Protein AF-A0A1L7RIF8-F1 (afdb_monomer_lite)

pLDDT: mean 71.42, std 22.06, range [33.81, 97.06]

Secondary structure (DSSP, 8-state):
--HHHHHHHHHHHHT--HHHHHHHTT--HHHHHHHHTTSSPPPHHHHHHHHHHTTS-HHHHHHHHTS---------------PPPP------------S---GGGGSS-HHHHHHHHHH-TT--SHHHHHHHHTT-S-GGGG--S-----

InterPro domains:
  IPR001387 Cro/C1-type, helix-turn-helix domain [PS50943] (7-61)
  IPR001387 Cro/C1-type, helix-turn-helix domain [SM00530] (6-61)
  IPR001387 Cro/C1-type, helix-turn-helix domain [cd00093] (4-61)
  IPR010982 Lambda repressor-like, DNA-binding domain superfamily [G3DSA:1.10.260.40] (1-68)
  IPR010982 Lambda repressor-like, DNA-binding domain superfamily [SSF47413] (3-64)

Organism: NCBI:txid1522002

Structure (mmCIF, N/CA/C/O backbone):
data_AF-A0A1L7RIF8-F1
#
_entry.id   AF-A0A1L7RIF8-F1
#
loop_
_atom_site.group_PDB
_atom_site.id
_atom_site.type_symbol
_atom_site.label_atom_id
_atom_site.label_alt_id
_atom_site.label_comp_id
_atom_site.label_asym_id
_atom_site.label_entity_id
_atom_site.label_seq_id
_atom_site.pdbx_PDB_ins_code
_atom_site.Cartn_x
_atom_site.Cartn_y
_atom_site.Cartn_z
_atom_site.occupancy
_atom_site.B_iso_or_equiv
_atom_site.auth_seq_id
_atom_site.auth_comp_id
_atom_site.auth_asym_id
_atom_site.auth_atom_id
_atom_site.pdbx_PDB_model_num
ATOM 1 N N . MET A 1 1 ? -3.461 0.617 -16.765 1.00 75.69 1 MET A N 1
ATOM 2 C CA . MET A 1 1 ? -3.296 0.046 -15.415 1.00 75.69 1 MET A CA 1
ATOM 3 C C . MET A 1 1 ? -2.131 0.724 -14.736 1.00 75.69 1 MET A C 1
ATOM 5 O O . MET A 1 1 ? -1.175 1.087 -15.414 1.00 75.69 1 MET A O 1
ATOM 9 N N . SER A 1 2 ? -2.220 0.911 -13.427 1.00 91.44 2 SER A N 1
ATOM 10 C CA . SER A 1 2 ? -1.144 1.463 -12.606 1.00 91.44 2 SER A CA 1
ATOM 11 C C . SER A 1 2 ? -0.353 0.333 -11.937 1.00 91.44 2 SER A C 1
ATOM 13 O O . SER A 1 2 ? -0.812 -0.809 -11.852 1.00 91.44 2 SER A O 1
ATOM 15 N N . VAL A 1 3 ? 0.833 0.644 -11.418 1.00 94.44 3 VAL A N 1
ATOM 16 C CA . VAL A 1 3 ? 1.594 -0.299 -10.580 1.00 94.44 3 VAL A CA 1
ATOM 17 C C . VAL A 1 3 ? 0.826 -0.628 -9.295 1.00 94.44 3 VAL A C 1
ATOM 19 O O . VAL A 1 3 ? 0.805 -1.780 -8.877 1.00 94.44 3 VAL A O 1
ATOM 22 N N . ALA A 1 4 ? 0.133 0.355 -8.715 1.00 94.00 4 ALA A N 1
ATOM 23 C CA . ALA A 1 4 ? -0.713 0.177 -7.539 1.00 94.00 4 ALA A CA 1
ATOM 24 C C . ALA A 1 4 ? -1.831 -0.853 -7.779 1.00 94.00 4 ALA A C 1
ATOM 26 O O . ALA A 1 4 ? -2.036 -1.748 -6.960 1.00 94.00 4 ALA A O 1
ATOM 27 N N . SER A 1 5 ? -2.493 -0.793 -8.938 1.00 92.19 5 SER A N 1
ATOM 28 C CA . SER A 1 5 ? -3.522 -1.764 -9.323 1.00 92.19 5 SER A CA 1
ATOM 29 C C . SER A 1 5 ? -2.968 -3.186 -9.489 1.00 92.19 5 SER A C 1
ATOM 31 O O . SER A 1 5 ? -3.621 -4.143 -9.083 1.00 92.19 5 SER A O 1
ATOM 33 N N . GLU A 1 6 ? -1.741 -3.339 -10.000 1.00 95.19 6 GLU A N 1
ATOM 34 C CA . GLU A 1 6 ? -1.079 -4.648 -10.105 1.00 95.19 6 GLU A CA 1
ATOM 35 C C . GLU A 1 6 ? -0.660 -5.207 -8.746 1.00 95.19 6 GLU A C 1
ATOM 37 O O . GLU A 1 6 ? -0.796 -6.408 -8.513 1.00 95.19 6 GLU A O 1
ATOM 42 N N . ILE A 1 7 ? -0.191 -4.347 -7.837 1.00 95.00 7 ILE A N 1
ATOM 43 C CA . ILE A 1 7 ? 0.113 -4.732 -6.455 1.00 95.00 7 ILE A CA 1
ATOM 44 C C . ILE A 1 7 ? -1.160 -5.232 -5.771 1.00 95.00 7 ILE A C 1
ATOM 46 O O . ILE A 1 7 ? -1.157 -6.334 -5.229 1.00 95.00 7 ILE A O 1
ATOM 50 N N . ARG A 1 8 ? -2.269 -4.485 -5.865 1.00 93.88 8 ARG A N 1
ATOM 51 C CA . ARG A 1 8 ? -3.567 -4.904 -5.309 1.00 93.88 8 ARG A CA 1
ATOM 52 C C . ARG A 1 8 ? -4.047 -6.226 -5.910 1.00 93.88 8 ARG A C 1
ATOM 54 O O . ARG A 1 8 ? -4.494 -7.111 -5.184 1.00 93.88 8 ARG A O 1
ATOM 61 N N . ALA A 1 9 ? -3.900 -6.405 -7.221 1.00 93.06 9 ALA A N 1
ATOM 62 C CA . ALA A 1 9 ? -4.255 -7.658 -7.878 1.00 93.06 9 ALA A CA 1
ATOM 63 C C . ALA A 1 9 ? -3.370 -8.834 -7.419 1.00 93.06 9 ALA A C 1
ATOM 65 O O . ALA A 1 9 ? -3.865 -9.948 -7.259 1.00 93.06 9 ALA A O 1
ATOM 66 N N . GLU A 1 10 ? -2.072 -8.618 -7.192 1.00 95.81 10 GLU A N 1
ATOM 67 C CA . GLU A 1 10 ? -1.165 -9.653 -6.677 1.00 95.81 10 GLU A CA 1
ATOM 68 C C . GLU A 1 10 ? -1.455 -9.995 -5.212 1.00 95.81 10 GLU A C 1
ATOM 70 O O . GLU A 1 10 ? -1.457 -11.172 -4.853 1.00 95.81 10 GLU A O 1
ATOM 75 N N . MET A 1 11 ? -1.785 -8.998 -4.389 1.00 95.50 11 MET A N 1
ATOM 76 C CA . MET A 1 11 ? -2.265 -9.206 -3.021 1.00 95.50 11 MET A CA 1
ATOM 77 C C . MET A 1 11 ? -3.510 -10.096 -3.002 1.00 95.50 11 MET A C 1
ATOM 79 O O . MET A 1 11 ? -3.536 -11.093 -2.282 1.00 95.50 11 MET A O 1
ATOM 83 N N . ALA A 1 12 ? -4.496 -9.805 -3.859 1.00 92.38 12 ALA A N 1
ATOM 84 C CA . ALA A 1 12 ? -5.709 -10.609 -3.990 1.00 92.38 12 ALA A CA 1
ATOM 85 C C . ALA A 1 12 ? -5.410 -12.050 -4.440 1.00 92.38 12 ALA A C 1
ATOM 87 O O . ALA A 1 12 ? -5.949 -12.998 -3.872 1.00 92.38 12 ALA A O 1
ATOM 88 N N . ARG A 1 13 ? -4.496 -12.240 -5.407 1.00 91.69 13 ARG A N 1
ATOM 89 C CA . ARG A 1 13 ? -4.056 -13.577 -5.857 1.00 91.69 13 ARG A CA 1
ATOM 90 C C . ARG A 1 13 ? -3.426 -14.404 -4.735 1.00 91.69 13 ARG A C 1
ATOM 92 O O . ARG A 1 13 ? -3.544 -15.627 -4.750 1.00 91.69 13 ARG A O 1
ATOM 99 N N . ARG A 1 14 ? -2.751 -13.752 -3.786 1.00 93.00 14 ARG A N 1
ATOM 100 C CA . ARG A 1 14 ? -2.027 -14.403 -2.683 1.00 93.00 14 ARG A CA 1
ATOM 101 C C . ARG A 1 14 ? -2.798 -14.439 -1.366 1.00 93.00 14 ARG A C 1
ATOM 103 O O . ARG A 1 14 ? -2.330 -15.071 -0.427 1.00 93.00 14 ARG A O 1
ATOM 110 N N . GLY A 1 15 ? -3.957 -13.785 -1.292 1.00 89.06 15 GLY A N 1
ATOM 111 C CA . GLY A 1 15 ? -4.716 -13.639 -0.049 1.00 89.06 15 GLY A CA 1
ATOM 112 C C . GLY A 1 15 ? -3.983 -12.813 1.014 1.00 89.06 15 GLY A C 1
ATOM 113 O O . GLY A 1 15 ? -4.195 -13.030 2.202 1.00 89.06 15 GLY A O 1
ATOM 114 N N . VAL A 1 16 ? -3.098 -11.901 0.599 1.00 90.19 16 VAL A N 1
ATOM 115 C CA . VAL A 1 16 ? -2.350 -11.019 1.507 1.00 90.19 16 VAL A CA 1
ATOM 116 C C . VAL A 1 16 ? -3.170 -9.757 1.755 1.00 90.19 16 VAL A C 1
ATOM 118 O O . VAL A 1 16 ? -3.560 -9.074 0.808 1.00 90.19 16 VAL A O 1
ATOM 121 N N . THR A 1 17 ? -3.423 -9.430 3.021 1.00 90.44 17 THR A N 1
ATOM 122 C CA . THR A 1 17 ? -4.132 -8.199 3.396 1.00 90.44 17 THR A CA 1
ATOM 123 C C . THR A 1 17 ? -3.199 -6.988 3.351 1.00 90.44 17 THR A C 1
ATOM 125 O O . THR A 1 17 ? -1.978 -7.110 3.469 1.00 90.44 17 THR A O 1
ATOM 128 N N . GLY A 1 18 ? -3.767 -5.788 3.210 1.00 87.25 18 GLY A N 1
ATOM 129 C CA . GLY A 1 18 ? -3.000 -4.538 3.262 1.00 87.25 18 GLY A CA 1
ATOM 130 C C . GLY A 1 18 ? -2.267 -4.328 4.580 1.00 87.25 18 GLY A C 1
ATOM 131 O O . GLY A 1 18 ? -1.137 -3.846 4.595 1.00 87.25 18 GLY A O 1
ATOM 132 N N . THR A 1 19 ? -2.893 -4.755 5.674 1.00 87.00 19 THR A N 1
ATOM 133 C CA . THR A 1 19 ? -2.325 -4.739 7.021 1.00 87.00 19 THR A CA 1
ATOM 134 C C . THR A 1 19 ? -1.114 -5.658 7.131 1.00 87.00 19 THR A C 1
ATOM 136 O O . THR A 1 19 ? -0.048 -5.193 7.523 1.00 87.00 19 THR A O 1
ATOM 139 N N . ALA A 1 20 ? -1.239 -6.912 6.688 1.00 89.81 20 ALA A N 1
ATOM 140 C CA . ALA A 1 20 ? -0.140 -7.872 6.690 1.00 89.81 20 ALA A CA 1
ATOM 141 C C . ALA A 1 20 ? 1.016 -7.416 5.792 1.00 89.81 20 ALA A C 1
ATOM 143 O O . ALA A 1 20 ? 2.174 -7.507 6.190 1.00 89.81 20 ALA A O 1
ATOM 144 N N . LEU A 1 21 ? 0.713 -6.870 4.608 1.00 94.12 21 LEU A N 1
ATOM 145 C CA . LEU A 1 21 ? 1.739 -6.338 3.715 1.00 94.12 21 LEU A CA 1
ATOM 146 C C . LEU A 1 21 ? 2.479 -5.161 4.357 1.00 94.12 21 LEU A C 1
ATOM 148 O O . LEU A 1 21 ? 3.702 -5.133 4.303 1.00 94.12 21 LEU A O 1
ATOM 152 N N . ALA A 1 22 ? 1.756 -4.208 4.952 1.00 93.88 22 ALA A N 1
ATOM 153 C CA . ALA A 1 22 ? 2.338 -3.045 5.620 1.00 93.88 22 ALA A CA 1
ATOM 154 C C . ALA A 1 22 ? 3.272 -3.446 6.770 1.00 93.88 22 ALA A C 1
ATOM 156 O O . ALA A 1 22 ? 4.374 -2.903 6.875 1.00 93.88 22 ALA A O 1
ATOM 157 N N . ASP A 1 23 ? 2.842 -4.414 7.582 1.00 92.88 23 ASP A N 1
ATOM 158 C CA . ASP A 1 23 ? 3.612 -4.930 8.711 1.00 92.88 23 ASP A CA 1
ATOM 159 C C . ASP A 1 23 ? 4.890 -5.646 8.215 1.00 92.88 23 ASP A C 1
ATOM 161 O O . ASP A 1 23 ? 5.978 -5.370 8.722 1.00 92.88 23 ASP A O 1
ATOM 165 N N . GLU A 1 24 ? 4.796 -6.457 7.153 1.00 95.50 24 GLU A N 1
ATOM 166 C CA . GLU A 1 24 ? 5.935 -7.163 6.535 1.00 95.50 24 GLU A CA 1
ATOM 167 C C . GLU A 1 24 ? 6.994 -6.198 5.976 1.00 95.50 24 GLU A C 1
ATOM 169 O O . GLU A 1 24 ? 8.190 -6.351 6.221 1.00 95.50 24 GLU A O 1
ATOM 174 N N . VAL A 1 25 ? 6.573 -5.152 5.255 1.00 95.94 25 VAL A N 1
ATOM 175 C CA . VAL A 1 25 ? 7.503 -4.174 4.658 1.00 95.94 25 VAL A CA 1
ATOM 176 C C . VAL A 1 25 ? 7.870 -3.028 5.608 1.00 95.94 25 VAL A C 1
ATOM 178 O O . VAL A 1 25 ? 8.532 -2.075 5.193 1.00 95.94 25 VAL A O 1
ATOM 181 N N . SER A 1 26 ? 7.448 -3.095 6.878 1.00 94.38 26 SER A N 1
ATOM 182 C CA . SER A 1 26 ? 7.680 -2.060 7.897 1.00 94.38 26 SER A CA 1
ATOM 183 C C . SER A 1 26 ? 7.228 -0.653 7.464 1.00 94.38 26 SER A C 1
ATOM 185 O O . SER A 1 26 ? 7.860 0.356 7.794 1.00 94.38 26 SER A O 1
ATOM 187 N N . LEU A 1 27 ? 6.125 -0.563 6.714 1.00 92.12 27 LEU A N 1
ATOM 188 C CA . LEU A 1 27 ? 5.504 0.701 6.312 1.00 92.12 27 LEU A CA 1
ATOM 189 C C . LEU A 1 27 ? 4.250 0.965 7.143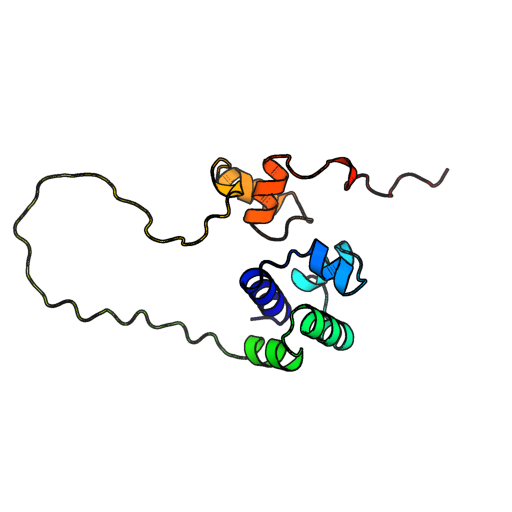 1.00 92.12 27 LEU A C 1
ATOM 191 O O . LEU A 1 27 ? 3.494 0.065 7.489 1.00 92.12 27 LEU A O 1
ATOM 195 N N . LYS A 1 28 ? 3.973 2.240 7.427 1.00 92.62 28 LYS A N 1
ATOM 196 C CA . LYS A 1 28 ? 2.719 2.617 8.092 1.00 92.62 28 LYS A CA 1
ATOM 197 C C . LYS A 1 28 ? 1.532 2.272 7.187 1.00 92.62 28 LYS A C 1
ATOM 199 O O . LYS A 1 28 ? 1.529 2.638 6.013 1.00 92.62 28 LYS A O 1
ATOM 204 N N . ARG A 1 29 ? 0.477 1.675 7.742 1.00 90.56 29 ARG A N 1
ATOM 205 C CA . ARG A 1 29 ? -0.747 1.335 6.989 1.00 90.56 29 ARG A CA 1
ATOM 206 C C . ARG A 1 29 ? -1.357 2.533 6.234 1.00 90.56 29 ARG A C 1
ATOM 208 O O . ARG A 1 29 ? -1.567 2.393 5.031 1.00 90.56 29 ARG A O 1
ATOM 215 N N . PRO A 1 30 ? -1.531 3.735 6.835 1.00 90.19 30 PRO A N 1
ATOM 216 C CA . PRO A 1 30 ? -2.034 4.904 6.098 1.00 90.19 30 PRO A CA 1
ATOM 217 C C . PRO A 1 30 ? -1.096 5.347 4.971 1.00 90.19 30 PRO A C 1
ATOM 219 O O . PRO A 1 30 ? -1.537 5.806 3.921 1.00 90.19 30 PRO A O 1
ATOM 222 N N . TYR A 1 31 ? 0.216 5.180 5.175 1.00 91.06 31 TYR A N 1
ATOM 223 C CA . TYR A 1 31 ? 1.207 5.485 4.153 1.00 91.06 31 TYR A CA 1
ATOM 224 C C . TYR A 1 31 ? 1.009 4.573 2.947 1.00 91.06 31 TYR A C 1
ATOM 226 O O . TYR A 1 31 ? 0.892 5.078 1.835 1.00 91.06 31 TYR A O 1
ATOM 234 N N . LEU A 1 32 ? 0.930 3.259 3.164 1.00 92.88 32 LEU A N 1
ATOM 235 C CA . LEU A 1 32 ? 0.749 2.281 2.097 1.00 92.88 32 LEU A CA 1
ATOM 236 C C . LEU A 1 32 ? -0.618 2.438 1.402 1.00 92.88 32 LEU A C 1
ATOM 238 O O . LEU A 1 32 ? -0.654 2.433 0.173 1.00 92.88 32 LEU A O 1
ATOM 242 N N . SER A 1 33 ? -1.693 2.696 2.161 1.00 88.44 33 SER A N 1
ATOM 243 C CA . SER A 1 33 ? -3.043 2.967 1.629 1.00 88.44 33 SER A CA 1
ATOM 244 C C . SER A 1 33 ? -3.019 4.070 0.574 1.00 88.44 33 SER A C 1
ATOM 246 O O . SER A 1 33 ? -3.428 3.864 -0.567 1.00 88.44 33 SER A O 1
ATOM 248 N N . LEU A 1 34 ? -2.435 5.224 0.920 1.00 92.94 34 LEU A N 1
ATOM 249 C CA . LEU A 1 34 ? -2.394 6.394 0.043 1.00 92.94 34 LEU A CA 1
ATOM 250 C C . LEU A 1 34 ? -1.753 6.081 -1.323 1.00 92.94 34 LEU A C 1
ATOM 252 O O . LEU A 1 34 ? -2.189 6.610 -2.340 1.00 92.94 34 LEU A O 1
ATOM 256 N N . ARG A 1 35 ? -0.735 5.207 -1.367 1.00 94.19 35 ARG A N 1
ATOM 257 C CA . ARG A 1 35 ? -0.059 4.834 -2.624 1.00 94.19 35 ARG A CA 1
ATOM 258 C C . ARG A 1 35 ? -0.835 3.779 -3.399 1.00 94.19 35 ARG A C 1
ATOM 260 O O . ARG A 1 35 ? -0.901 3.847 -4.623 1.00 94.19 35 ARG A O 1
ATOM 267 N N . LEU A 1 36 ? -1.417 2.800 -2.709 1.00 93.50 36 LEU A N 1
ATOM 268 C CA . LEU A 1 36 ? -2.180 1.732 -3.362 1.00 93.50 36 LEU A CA 1
ATOM 269 C C . LEU A 1 36 ? -3.525 2.214 -3.920 1.00 93.50 36 LEU A C 1
ATOM 271 O O . LEU A 1 36 ? -4.014 1.640 -4.898 1.00 93.50 36 LEU A O 1
ATOM 275 N N . ASN A 1 37 ? -4.054 3.297 -3.351 1.00 91.12 37 ASN A N 1
ATOM 276 C CA . ASN A 1 37 ? -5.214 4.041 -3.839 1.00 91.12 37 ASN A CA 1
ATOM 277 C C . ASN A 1 37 ? -4.844 5.171 -4.815 1.00 91.12 37 ASN A C 1
ATOM 279 O O . ASN A 1 37 ? -5.698 5.963 -5.189 1.00 91.12 37 ASN A O 1
ATOM 283 N N . GLU A 1 38 ? -3.582 5.246 -5.253 1.00 90.00 38 GLU A N 1
ATOM 284 C CA . GLU A 1 38 ? -3.116 6.195 -6.278 1.00 90.00 38 GLU A CA 1
ATOM 285 C C . GLU A 1 38 ? -3.265 7.680 -5.896 1.00 90.00 38 GLU A C 1
ATOM 287 O O . GLU A 1 38 ? -3.156 8.566 -6.741 1.00 90.00 38 GLU A O 1
ATOM 292 N N . HIS A 1 39 ? -3.428 7.975 -4.605 1.00 90.69 39 HIS A N 1
ATOM 293 C CA . HIS A 1 39 ? -3.385 9.337 -4.070 1.00 90.69 39 HIS A CA 1
ATOM 294 C C . HIS A 1 39 ? -1.949 9.855 -3.879 1.00 90.69 39 HIS A C 1
ATOM 296 O O . HIS A 1 39 ? -1.745 11.044 -3.635 1.00 90.69 39 HIS A O 1
ATOM 302 N N . ALA A 1 40 ? -0.945 8.977 -3.973 1.00 91.38 40 ALA A N 1
ATOM 303 C CA . ALA A 1 40 ? 0.471 9.325 -3.964 1.00 91.38 40 ALA A CA 1
ATOM 304 C C . ALA A 1 40 ? 1.308 8.341 -4.792 1.00 91.38 40 ALA A C 1
ATOM 306 O O . ALA A 1 40 ? 0.965 7.166 -4.922 1.00 91.38 40 ALA A O 1
ATOM 307 N N . ASP A 1 41 ? 2.454 8.810 -5.288 1.00 92.06 41 ASP A N 1
ATOM 308 C CA . ASP A 1 41 ? 3.390 7.974 -6.037 1.00 92.06 41 ASP A CA 1
ATOM 309 C C . ASP A 1 41 ? 4.114 6.957 -5.145 1.00 92.06 41 ASP A C 1
ATOM 311 O O . ASP A 1 41 ? 4.524 7.248 -4.014 1.00 92.06 41 ASP A O 1
ATOM 315 N N . LEU A 1 42 ? 4.326 5.764 -5.705 1.00 92.94 42 LEU A N 1
ATOM 316 C CA . LEU A 1 42 ? 5.125 4.701 -5.105 1.00 92.94 42 LEU A CA 1
ATOM 317 C C . LEU A 1 42 ? 6.605 4.884 -5.464 1.00 92.94 42 LEU A C 1
ATOM 319 O O . LEU A 1 42 ? 6.967 5.002 -6.639 1.00 92.94 42 LEU A O 1
ATOM 323 N N . LYS A 1 43 ? 7.489 4.856 -4.467 1.00 94.94 43 LYS A N 1
ATOM 324 C CA . LYS A 1 43 ? 8.936 4.924 -4.701 1.00 94.94 43 LYS A CA 1
ATOM 325 C C . LYS A 1 43 ? 9.472 3.587 -5.203 1.00 94.94 43 LYS A C 1
ATOM 327 O O . LYS A 1 43 ? 8.972 2.520 -4.865 1.00 94.94 43 LYS A O 1
ATOM 332 N N . VAL A 1 44 ? 10.585 3.635 -5.934 1.00 95.12 44 VAL A N 1
ATOM 333 C CA . VAL A 1 44 ? 11.253 2.426 -6.451 1.00 95.12 44 VAL A CA 1
ATOM 334 C C . VAL A 1 44 ? 11.665 1.473 -5.323 1.00 95.12 44 VAL A C 1
ATOM 336 O O . VAL A 1 44 ? 11.472 0.271 -5.451 1.00 95.12 44 VAL A O 1
ATOM 339 N N . GLY A 1 45 ? 12.184 1.994 -4.205 1.00 95.69 45 GLY A N 1
ATOM 340 C CA . GLY A 1 45 ? 12.544 1.161 -3.050 1.00 95.69 45 GLY A CA 1
ATOM 341 C C . GLY A 1 45 ? 11.339 0.461 -2.412 1.00 95.69 45 GLY A C 1
ATOM 342 O O . GLY A 1 45 ? 11.438 -0.697 -2.025 1.00 95.69 45 GLY A O 1
ATOM 343 N N . GLU A 1 46 ? 10.185 1.132 -2.379 1.00 95.81 46 GLU A N 1
ATOM 344 C CA . GLU A 1 46 ? 8.929 0.562 -1.874 1.00 95.81 46 GLU A CA 1
ATOM 345 C C . GLU A 1 46 ? 8.416 -0.531 -2.812 1.00 95.81 46 GLU A C 1
ATOM 347 O O . GLU A 1 46 ? 8.008 -1.590 -2.353 1.00 95.81 46 GLU A O 1
ATOM 352 N N . LEU A 1 47 ? 8.505 -0.317 -4.128 1.00 96.62 47 LEU A N 1
ATOM 353 C CA . LEU A 1 47 ? 8.147 -1.322 -5.128 1.00 96.62 47 LEU A CA 1
ATOM 354 C C . LEU A 1 47 ? 8.991 -2.597 -5.005 1.00 96.62 47 LEU A C 1
ATOM 356 O O . LEU A 1 47 ? 8.468 -3.693 -5.191 1.00 96.62 47 LEU A O 1
ATOM 360 N N . VAL A 1 48 ? 10.288 -2.461 -4.718 1.00 96.69 48 VAL A N 1
ATOM 361 C CA . VAL A 1 48 ? 11.171 -3.614 -4.495 1.00 96.69 48 VAL A CA 1
ATOM 362 C C . VAL A 1 48 ? 10.754 -4.360 -3.229 1.00 96.69 48 VAL A C 1
ATOM 364 O O . VAL A 1 48 ? 10.477 -5.550 -3.318 1.00 96.69 48 VAL A O 1
ATOM 367 N N . ALA A 1 49 ? 10.605 -3.663 -2.098 1.00 96.81 49 ALA A N 1
ATOM 368 C CA . ALA A 1 49 ? 10.217 -4.283 -0.829 1.00 96.81 49 ALA A CA 1
ATOM 369 C C . ALA A 1 49 ? 8.845 -4.979 -0.901 1.00 96.81 49 ALA A C 1
ATOM 371 O O . ALA A 1 49 ? 8.693 -6.112 -0.453 1.00 96.81 49 ALA A O 1
ATOM 372 N N . ILE A 1 50 ? 7.857 -4.326 -1.520 1.00 96.94 50 ILE A N 1
ATOM 373 C CA . ILE A 1 50 ? 6.529 -4.905 -1.756 1.00 96.94 50 ILE A CA 1
ATOM 374 C C . ILE A 1 50 ? 6.628 -6.116 -2.681 1.00 96.94 50 ILE A C 1
ATOM 376 O O . ILE A 1 50 ? 5.973 -7.124 -2.438 1.00 96.94 50 ILE A O 1
ATOM 380 N N . GLY A 1 51 ? 7.439 -6.034 -3.736 1.00 96.69 51 GLY A N 1
ATOM 381 C CA . GLY A 1 51 ? 7.664 -7.157 -4.635 1.00 96.69 51 GLY A CA 1
ATOM 382 C C . GLY A 1 51 ? 8.257 -8.371 -3.920 1.00 96.69 51 GLY A C 1
ATOM 383 O O . GLY A 1 51 ? 7.772 -9.486 -4.101 1.00 96.69 51 GLY A O 1
ATOM 384 N N . ASP A 1 52 ? 9.250 -8.157 -3.061 1.00 96.88 52 ASP A N 1
ATOM 385 C CA . ASP A 1 52 ? 9.881 -9.222 -2.280 1.00 96.88 52 ASP A CA 1
ATOM 386 C C . ASP A 1 52 ? 8.893 -9.852 -1.285 1.00 96.88 52 ASP A C 1
ATOM 388 O O . ASP A 1 52 ? 8.754 -11.077 -1.260 1.00 96.88 52 ASP A O 1
ATOM 392 N N . ALA A 1 53 ? 8.124 -9.035 -0.556 1.00 97.06 53 ALA A N 1
ATOM 393 C CA . ALA A 1 53 ? 7.070 -9.499 0.354 1.00 97.06 53 ALA A CA 1
ATOM 394 C C . ALA A 1 53 ? 5.968 -10.283 -0.379 1.00 97.06 53 ALA A C 1
ATOM 396 O O . ALA A 1 53 ? 5.475 -11.308 0.091 1.00 97.06 53 ALA A O 1
ATOM 397 N N . LEU A 1 54 ? 5.607 -9.833 -1.581 1.00 95.94 54 LEU A N 1
ATOM 398 C CA . LEU A 1 54 ? 4.667 -10.521 -2.454 1.00 95.94 54 LEU A CA 1
ATOM 399 C C . LEU A 1 54 ? 5.334 -11.608 -3.293 1.00 95.94 54 LEU A C 1
ATOM 401 O O . LEU A 1 54 ? 4.674 -12.118 -4.179 1.00 95.94 54 LEU A O 1
ATOM 405 N N . GLY A 1 55 ? 6.606 -11.967 -3.101 1.00 95.69 55 GLY A N 1
ATOM 406 C CA . GLY A 1 55 ? 7.301 -12.989 -3.893 1.00 95.69 55 GLY A CA 1
ATOM 407 C C . GLY A 1 55 ? 7.196 -12.810 -5.418 1.00 95.69 55 GLY A C 1
ATOM 408 O O . GLY A 1 55 ? 7.137 -13.806 -6.146 1.00 95.69 55 GLY A O 1
ATOM 409 N N . VAL A 1 56 ? 7.102 -11.569 -5.902 1.00 96.31 56 VAL A N 1
ATOM 410 C CA . VAL A 1 56 ? 7.131 -11.177 -7.318 1.00 96.31 56 VAL A CA 1
ATOM 411 C C . VAL A 1 56 ? 8.072 -9.984 -7.461 1.00 96.31 56 VAL A C 1
ATOM 413 O O . VAL A 1 56 ? 7.775 -8.924 -6.922 1.00 96.31 56 VAL A O 1
ATOM 416 N N . PRO A 1 57 ? 9.160 -10.082 -8.241 1.00 96.00 57 PRO A N 1
ATOM 417 C CA . PRO A 1 57 ? 10.096 -8.973 -8.385 1.00 96.00 57 PRO A CA 1
ATOM 418 C C . PRO A 1 57 ? 9.403 -7.672 -8.817 1.00 96.00 57 PRO A C 1
ATOM 420 O O . PRO A 1 57 ? 8.570 -7.683 -9.725 1.00 96.00 57 PRO A O 1
ATOM 423 N N . GLY A 1 58 ? 9.796 -6.528 -8.251 1.00 95.50 58 GLY A N 1
ATOM 424 C CA . GLY A 1 58 ? 9.163 -5.235 -8.555 1.00 95.50 58 GLY A CA 1
ATOM 425 C C . GLY A 1 58 ? 9.138 -4.866 -10.050 1.00 95.50 58 GLY A C 1
ATOM 426 O O . GLY A 1 58 ? 8.178 -4.270 -10.541 1.00 95.50 58 GLY A O 1
ATOM 427 N N . TRP A 1 59 ? 10.150 -5.285 -10.819 1.00 95.88 59 TRP A N 1
ATOM 428 C CA . TRP A 1 59 ? 10.180 -5.087 -12.275 1.00 95.88 59 TRP A CA 1
ATOM 429 C C . TRP A 1 59 ? 9.082 -5.868 -13.011 1.00 95.88 59 TRP A C 1
ATOM 431 O O . TRP A 1 59 ? 8.607 -5.418 -14.053 1.00 95.88 59 TRP A O 1
ATOM 441 N N . GLU A 1 60 ? 8.663 -7.019 -12.482 1.00 96.31 60 GLU A N 1
ATOM 442 C CA . GLU A 1 60 ? 7.606 -7.843 -13.065 1.00 96.31 60 GLU A CA 1
ATOM 443 C C . GLU A 1 60 ? 6.239 -7.187 -12.856 1.00 96.31 60 GLU A C 1
ATOM 445 O O . GLU A 1 60 ? 5.446 -7.121 -13.796 1.00 96.31 60 GLU A O 1
ATOM 450 N N . LEU A 1 61 ? 6.000 -6.616 -11.671 1.00 95.06 61 LEU A N 1
ATOM 451 C CA . LEU A 1 61 ? 4.807 -5.809 -11.386 1.00 95.06 61 LEU A CA 1
ATOM 452 C C . LEU A 1 61 ? 4.718 -4.605 -12.340 1.00 95.06 61 LEU A C 1
ATOM 454 O O . LEU A 1 61 ? 3.684 -4.376 -12.969 1.00 95.06 61 LEU A O 1
ATOM 458 N N . LEU A 1 62 ? 5.833 -3.894 -12.543 1.00 94.69 62 LEU A N 1
ATOM 459 C CA . LEU A 1 62 ? 5.916 -2.773 -13.486 1.00 94.69 62 LEU A CA 1
ATOM 460 C C . LEU A 1 62 ? 5.733 -3.208 -14.949 1.00 94.69 62 LEU A C 1
ATOM 462 O O . LEU A 1 62 ? 5.159 -2.482 -15.762 1.00 94.69 62 LEU A O 1
ATOM 466 N N . ARG A 1 63 ? 6.236 -4.388 -15.321 1.00 95.06 63 ARG A N 1
ATOM 467 C CA . ARG A 1 63 ? 6.058 -4.938 -16.669 1.00 95.06 63 ARG A CA 1
ATOM 468 C C . ARG A 1 63 ? 4.590 -5.253 -16.944 1.00 95.06 63 ARG A C 1
ATOM 470 O O . ARG A 1 63 ? 4.116 -4.962 -18.041 1.00 95.06 63 ARG A O 1
ATOM 477 N N . ARG A 1 64 ? 3.881 -5.838 -15.974 1.00 93.94 64 ARG A N 1
ATOM 478 C CA . ARG A 1 64 ? 2.454 -6.178 -16.089 1.00 93.94 64 ARG A CA 1
ATOM 479 C C . ARG A 1 64 ? 1.581 -4.935 -16.175 1.00 93.94 64 ARG A C 1
ATOM 481 O O . ARG A 1 64 ? 0.756 -4.862 -17.078 1.00 93.94 64 ARG A O 1
ATOM 488 N N . SER A 1 65 ? 1.865 -3.910 -15.371 1.00 93.62 65 SER A N 1
ATOM 489 C CA . SER A 1 65 ? 1.078 -2.669 -15.381 1.00 93.62 65 SER A CA 1
ATOM 490 C C . SER A 1 65 ? 1.120 -1.940 -16.730 1.00 93.62 65 SER A C 1
ATOM 492 O O . SER A 1 65 ? 0.192 -1.216 -17.087 1.00 93.62 65 SER A O 1
ATOM 494 N N . ARG A 1 66 ? 2.205 -2.131 -17.492 1.00 90.50 66 ARG A N 1
ATOM 495 C CA . ARG A 1 66 ? 2.410 -1.557 -18.829 1.00 90.50 66 ARG A CA 1
ATOM 496 C C . ARG A 1 66 ? 1.781 -2.376 -19.949 1.00 90.50 66 ARG A C 1
ATOM 498 O O . ARG A 1 66 ? 1.715 -1.882 -21.074 1.00 90.50 66 ARG A O 1
ATOM 505 N N . ARG A 1 67 ? 1.353 -3.615 -19.689 1.00 84.31 67 ARG A N 1
ATOM 506 C CA . ARG A 1 67 ? 0.643 -4.388 -20.706 1.00 84.31 67 ARG A CA 1
ATOM 507 C C . ARG A 1 67 ? -0.749 -3.784 -20.870 1.00 84.31 67 ARG A C 1
ATOM 509 O O . ARG A 1 67 ? -1.469 -3.660 -19.879 1.00 84.31 67 ARG A O 1
ATOM 516 N N . PRO A 1 68 ? -1.160 -3.421 -22.095 1.00 64.38 68 PRO A N 1
ATOM 517 C CA . PRO A 1 68 ? -2.580 -3.280 -22.346 1.00 64.38 68 PRO A CA 1
ATOM 518 C C . PRO A 1 68 ? -3.199 -4.633 -22.001 1.00 64.38 68 PRO A C 1
ATOM 520 O O . PRO A 1 68 ? -2.728 -5.664 -22.486 1.00 64.38 68 PRO A O 1
ATOM 523 N N . GLN A 1 69 ? -4.196 -4.635 -21.113 1.00 55.50 69 GLN A N 1
ATOM 524 C CA . GLN A 1 69 ? -5.072 -5.790 -20.961 1.00 55.50 69 GLN A CA 1
ATOM 525 C C . GLN A 1 69 ? -5.508 -6.132 -22.386 1.00 55.50 69 GLN A C 1
ATOM 527 O O . GLN A 1 69 ? -6.155 -5.305 -23.036 1.00 55.50 69 GLN A O 1
ATOM 532 N N . SER A 1 70 ? -5.103 -7.286 -22.920 1.00 46.66 70 SER A N 1
ATOM 533 C CA . SER A 1 70 ? -5.836 -7.834 -24.047 1.00 46.66 70 SER A CA 1
ATOM 534 C C . SER A 1 70 ? -7.226 -8.029 -23.482 1.00 46.66 70 SER A C 1
ATOM 536 O O . SER A 1 70 ? -7.415 -8.920 -22.653 1.00 46.66 70 SER A O 1
ATOM 538 N N . VAL A 1 71 ? -8.148 -7.131 -23.837 1.00 43.75 71 VAL A N 1
ATOM 539 C CA . VAL A 1 71 ? -9.573 -7.375 -23.680 1.00 43.75 71 VAL A CA 1
ATOM 540 C C . VAL A 1 71 ? -9.729 -8.764 -24.255 1.00 43.75 71 VAL A C 1
ATOM 542 O O . VAL A 1 71 ? -9.459 -8.971 -25.441 1.00 43.75 71 VAL A O 1
ATOM 545 N N . THR A 1 72 ? -9.976 -9.741 -23.392 1.00 40.38 72 THR A N 1
ATOM 546 C CA . THR A 1 72 ? -10.348 -11.058 -23.847 1.00 40.38 72 THR A CA 1
ATOM 547 C C . THR A 1 72 ? -11.582 -10.787 -24.679 1.00 40.38 72 THR A C 1
ATOM 549 O O . THR A 1 72 ? -12.638 -10.417 -24.165 1.00 40.38 72 THR A O 1
ATOM 552 N N . ALA A 1 73 ? -11.408 -10.857 -25.998 1.00 39.00 73 ALA A N 1
ATOM 553 C CA . ALA A 1 73 ? -12.505 -11.165 -26.869 1.00 39.00 73 ALA A CA 1
ATOM 554 C C . ALA A 1 73 ? -13.140 -12.385 -26.207 1.00 39.00 73 ALA A C 1
ATOM 556 O O . ALA A 1 73 ? -12.511 -13.438 -26.099 1.00 39.00 73 ALA A O 1
ATOM 557 N N . SER A 1 74 ? -14.330 -12.187 -25.641 1.00 39.47 74 SER A N 1
ATOM 558 C CA . SER A 1 74 ? -15.305 -13.256 -25.557 1.00 39.47 74 SER A CA 1
ATOM 559 C C . SER A 1 74 ? -15.370 -13.810 -26.968 1.00 39.47 74 SER A C 1
ATOM 561 O O . SER A 1 74 ? -16.012 -13.222 -27.836 1.00 39.47 74 SER A O 1
ATOM 563 N N . GLU A 1 75 ? -14.604 -14.861 -27.235 1.00 35.47 75 GLU A N 1
ATOM 564 C CA . GLU A 1 75 ? -14.861 -15.679 -28.396 1.00 35.47 75 GLU A CA 1
ATOM 565 C C . GLU A 1 75 ? -16.269 -16.232 -28.172 1.00 35.47 75 GLU A C 1
ATOM 567 O O . GLU A 1 75 ? -16.504 -16.890 -27.150 1.00 35.47 75 GLU A O 1
ATOM 572 N N . PRO A 1 76 ? -17.245 -15.937 -29.048 1.00 38.56 76 PRO A N 1
ATOM 573 C CA . PRO A 1 76 ? -18.477 -16.689 -29.029 1.00 38.56 76 PRO A CA 1
ATOM 574 C C . PRO A 1 76 ? -18.084 -18.126 -29.360 1.00 38.56 76 PRO A C 1
ATOM 576 O O . PRO A 1 76 ? -17.745 -18.450 -30.499 1.00 38.56 76 PRO A O 1
ATOM 579 N N . SER A 1 77 ? -18.084 -18.970 -28.327 1.00 40.12 77 SER A N 1
ATOM 580 C CA . SER A 1 77 ? -18.118 -20.417 -28.469 1.00 40.12 77 SER A CA 1
ATOM 581 C C . SER A 1 77 ? -19.128 -20.731 -29.562 1.00 40.12 77 SER 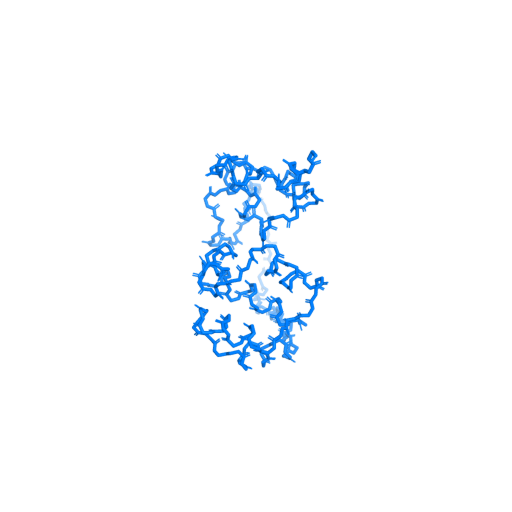A C 1
ATOM 583 O O . SER A 1 77 ? -20.278 -20.291 -29.490 1.00 40.12 77 SER A O 1
ATOM 585 N N . SER A 1 78 ? -18.646 -21.384 -30.618 1.00 40.47 78 SER A N 1
ATOM 586 C CA . SER A 1 78 ? -19.416 -21.749 -31.797 1.00 40.47 78 SER A CA 1
ATOM 587 C C . SER A 1 78 ? -20.580 -22.635 -31.354 1.00 40.47 78 SER A C 1
ATOM 589 O O . SER A 1 78 ? -20.454 -23.850 -31.213 1.00 40.47 78 SER A O 1
ATOM 591 N N . ALA A 1 79 ? -21.705 -21.997 -31.045 1.00 40.38 79 ALA A N 1
ATOM 592 C CA . ALA A 1 79 ? -22.949 -22.663 -30.744 1.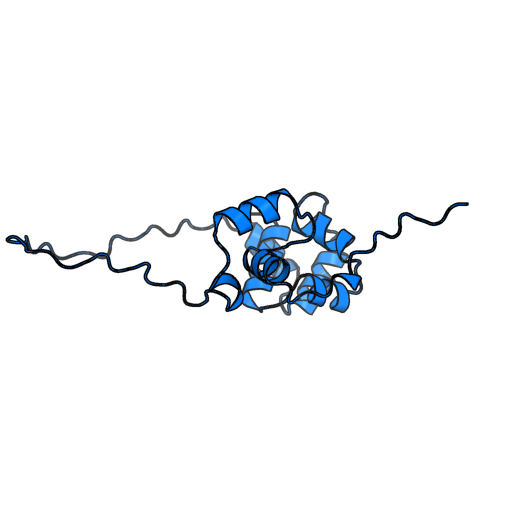00 40.38 79 ALA A CA 1
ATOM 593 C C . ALA A 1 79 ? -23.523 -23.129 -32.079 1.00 40.38 79 ALA A C 1
ATOM 595 O O . ALA A 1 79 ? -23.966 -22.336 -32.909 1.00 40.38 79 ALA A O 1
ATOM 596 N N . VAL A 1 80 ? -23.465 -24.442 -32.281 1.00 35.69 80 VAL A N 1
ATOM 597 C CA . VAL A 1 80 ? -24.293 -25.161 -33.243 1.00 35.69 80 VAL A CA 1
ATOM 598 C C . VAL A 1 80 ? -25.734 -24.691 -33.045 1.00 35.69 80 VAL A C 1
ATOM 600 O O . VAL A 1 80 ? -26.300 -24.845 -31.964 1.00 35.69 80 VAL A O 1
ATOM 603 N N . VAL A 1 81 ? -26.307 -24.082 -34.082 1.00 39.75 81 VAL A N 1
ATOM 604 C CA . VAL A 1 81 ? -27.714 -23.688 -34.102 1.00 39.75 81 VAL A CA 1
ATOM 605 C C . VAL A 1 81 ? -28.548 -24.966 -34.110 1.00 39.75 81 VAL A C 1
ATOM 607 O O . VAL A 1 81 ? -28.590 -25.684 -35.107 1.00 39.75 81 VAL A O 1
ATOM 610 N N . VAL A 1 82 ? -29.201 -25.248 -32.989 1.00 38.84 82 VAL A N 1
ATOM 611 C CA . VAL A 1 82 ? -30.415 -26.062 -32.951 1.00 38.84 82 VAL A CA 1
ATOM 612 C C . VAL A 1 82 ? -31.519 -25.107 -32.515 1.00 38.84 82 VAL A C 1
ATOM 614 O O . VAL A 1 82 ? -31.477 -24.579 -31.405 1.00 38.84 82 VAL A O 1
ATOM 617 N N . GLU A 1 83 ? -32.448 -24.810 -33.424 1.00 41.44 83 GLU A N 1
ATOM 618 C CA . GLU A 1 83 ? -33.634 -24.003 -33.118 1.00 41.44 83 GLU A CA 1
ATOM 619 C C . GLU A 1 83 ? -34.497 -24.684 -32.032 1.00 41.44 83 GLU A C 1
ATOM 621 O O . GLU A 1 83 ? -34.634 -25.911 -32.053 1.00 41.44 83 GLU A O 1
ATOM 626 N N . PRO A 1 84 ? -35.093 -23.923 -31.091 1.00 38.94 84 PRO A N 1
ATOM 627 C CA . PRO A 1 84 ? -35.927 -24.467 -30.021 1.00 38.94 84 PRO A CA 1
ATOM 628 C C . PRO A 1 84 ? -37.433 -24.402 -30.352 1.00 38.94 84 PRO A C 1
ATOM 630 O O . PRO A 1 84 ? -37.935 -23.363 -30.777 1.00 38.94 84 PRO A O 1
ATOM 633 N N . GLU A 1 85 ? -38.179 -25.476 -30.066 1.00 37.38 85 GLU A N 1
ATOM 634 C CA . GLU A 1 85 ? -39.643 -25.430 -29.861 1.00 37.38 85 GLU A CA 1
ATOM 635 C C . GLU A 1 85 ? -39.982 -25.272 -28.355 1.00 37.38 85 GLU A C 1
ATOM 637 O O . GLU A 1 85 ? -39.142 -25.580 -27.504 1.00 37.38 85 GLU A O 1
ATOM 642 N N . PRO A 1 86 ? -41.168 -24.733 -27.991 1.00 46.78 86 PRO A N 1
ATOM 643 C CA . PRO A 1 86 ? -41.331 -23.874 -26.817 1.00 46.78 86 PRO A CA 1
ATOM 644 C C . PRO A 1 86 ? -41.710 -24.592 -25.505 1.00 46.78 86 PRO A C 1
ATOM 646 O O . PRO A 1 86 ? -42.567 -25.464 -25.494 1.00 46.78 86 PRO A O 1
ATOM 649 N N . ALA A 1 87 ? -41.078 -24.114 -24.418 1.00 42.16 87 ALA A N 1
ATOM 650 C CA . ALA A 1 87 ? -41.491 -23.928 -23.005 1.00 42.16 87 ALA A CA 1
ATOM 651 C C . ALA A 1 87 ? -42.534 -24.883 -22.347 1.00 42.16 87 ALA A C 1
ATOM 653 O O . ALA A 1 87 ? -43.568 -25.193 -22.934 1.00 42.16 87 ALA A O 1
ATOM 654 N N . PRO A 1 88 ? -42.381 -25.211 -21.040 1.00 43.41 88 PRO A N 1
ATOM 655 C CA . PRO A 1 88 ? -42.733 -24.220 -20.014 1.00 43.41 88 PRO A CA 1
ATOM 656 C C . PRO A 1 88 ? -41.817 -24.153 -18.773 1.00 43.41 88 PRO A C 1
ATOM 658 O O . PRO A 1 88 ? -41.334 -25.154 -18.260 1.00 43.41 88 PRO A O 1
ATOM 661 N N . ALA A 1 89 ? -41.657 -22.910 -18.306 1.00 48.09 89 ALA A N 1
ATOM 662 C CA . ALA A 1 89 ? -41.428 -22.429 -16.940 1.00 48.09 89 ALA A CA 1
ATOM 663 C C . ALA A 1 89 ? -40.750 -23.359 -15.913 1.00 48.09 89 ALA A C 1
ATOM 665 O O . ALA A 1 89 ? -41.411 -24.177 -15.279 1.00 48.09 89 ALA A O 1
ATOM 666 N N . VAL A 1 90 ? -39.477 -23.077 -15.614 1.00 41.22 90 VAL A N 1
ATOM 667 C CA . VAL A 1 90 ? -38.900 -23.278 -14.275 1.00 41.22 90 VAL A CA 1
ATOM 668 C C . VAL A 1 90 ? -37.748 -22.291 -14.057 1.00 41.22 90 VAL A C 1
ATOM 670 O O . VAL A 1 90 ? -36.725 -22.357 -14.725 1.00 41.22 90 VAL A O 1
ATOM 673 N N . GLU A 1 91 ? -38.028 -21.348 -13.160 1.00 38.72 91 GLU A N 1
ATOM 674 C CA . GLU A 1 91 ? -37.170 -20.722 -12.146 1.00 38.72 91 GLU A CA 1
ATOM 675 C C . GLU A 1 91 ? -35.813 -20.096 -12.509 1.00 38.72 91 GLU A C 1
ATOM 677 O O . GLU A 1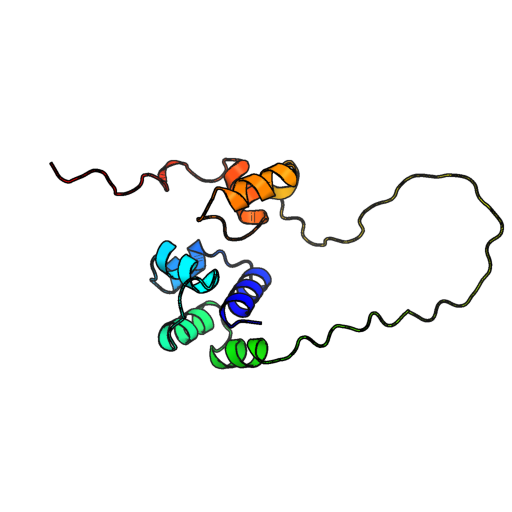 91 ? -34.956 -20.638 -13.200 1.00 38.72 91 GLU A O 1
ATOM 682 N N . ALA A 1 92 ? -35.617 -18.898 -11.952 1.00 51.84 92 ALA A N 1
ATOM 683 C CA . ALA A 1 92 ? -34.364 -18.170 -11.981 1.00 51.84 92 ALA A CA 1
ATOM 684 C C . ALA A 1 92 ? -33.246 -18.987 -11.307 1.00 51.84 92 ALA A C 1
ATOM 686 O O . ALA A 1 92 ? -33.179 -19.101 -10.085 1.00 51.84 92 ALA A O 1
ATOM 687 N N . HIS A 1 93 ? -32.329 -19.503 -12.117 1.00 33.81 93 HIS A N 1
ATOM 688 C CA . HIS A 1 93 ? -31.008 -19.966 -11.702 1.00 33.81 93 HIS A CA 1
ATOM 689 C C . HIS A 1 93 ? -30.014 -19.016 -12.375 1.00 33.81 93 HIS A C 1
ATOM 691 O O . HIS A 1 93 ? -29.906 -18.986 -13.593 1.00 33.81 93 HIS A O 1
ATOM 697 N N . GLY A 1 94 ? -29.397 -18.074 -11.674 1.00 38.97 94 GLY A N 1
ATOM 698 C CA . GLY A 1 94 ? -28.530 -18.294 -10.524 1.00 38.97 94 GLY A CA 1
ATOM 699 C C . GLY A 1 94 ? -27.132 -17.894 -10.992 1.00 38.97 94 GLY A C 1
ATOM 700 O O . GLY A 1 94 ? -26.664 -18.384 -12.016 1.00 38.97 94 GLY A O 1
ATOM 701 N N . VAL A 1 95 ? -26.506 -16.936 -10.311 1.00 51.12 95 VAL A N 1
ATOM 702 C CA . VAL A 1 95 ? -25.194 -16.387 -10.678 1.00 51.12 95 VAL A CA 1
ATOM 703 C C . VAL A 1 95 ? -24.135 -17.488 -10.526 1.00 51.12 95 VAL A C 1
ATOM 705 O O . VAL A 1 95 ? -23.613 -17.714 -9.441 1.00 51.12 95 VAL A O 1
ATOM 708 N N . ALA A 1 96 ? -23.846 -18.216 -11.602 1.00 43.28 96 ALA A N 1
ATOM 709 C CA . ALA A 1 96 ? -22.723 -19.146 -11.700 1.00 43.28 96 ALA A CA 1
ATOM 710 C C . ALA A 1 96 ? -21.591 -18.417 -12.448 1.00 43.28 96 ALA A C 1
ATOM 712 O O . ALA A 1 96 ? -21.810 -17.943 -13.555 1.00 43.28 96 ALA A O 1
ATOM 713 N N . ALA A 1 97 ? -20.377 -18.225 -11.941 1.00 42.28 97 ALA A N 1
ATOM 714 C CA . ALA A 1 97 ? -19.698 -18.793 -10.794 1.00 42.28 97 ALA A CA 1
ATOM 715 C C . ALA A 1 97 ? -18.796 -17.712 -10.175 1.00 42.28 97 ALA A C 1
ATOM 717 O O . ALA A 1 97 ? -17.954 -17.132 -10.860 1.00 42.28 97 ALA A O 1
ATOM 718 N N . VAL A 1 98 ? -18.951 -17.463 -8.877 1.00 45.84 98 VAL A N 1
ATOM 719 C CA . VAL A 1 98 ? -17.950 -16.755 -8.073 1.00 45.84 98 VAL A CA 1
ATOM 720 C C . VAL A 1 98 ? -17.306 -17.821 -7.190 1.00 45.84 98 VAL A C 1
ATOM 722 O O . VAL A 1 98 ? -17.862 -18.200 -6.166 1.00 45.84 98 VAL A O 1
ATOM 725 N N . GLU A 1 99 ? -16.163 -18.372 -7.614 1.00 47.56 99 GLU A N 1
ATOM 726 C CA . GLU A 1 99 ? -15.494 -19.482 -6.901 1.00 47.56 99 GLU A CA 1
ATOM 727 C C . GLU A 1 99 ? -14.918 -19.081 -5.529 1.00 47.56 99 GLU A C 1
ATOM 729 O O . GLU A 1 99 ? -14.548 -19.944 -4.735 1.00 47.56 99 GLU A O 1
ATOM 734 N N . ARG A 1 100 ? -14.880 -17.783 -5.207 1.00 43.84 100 ARG A N 1
ATOM 735 C CA . ARG A 1 100 ? -14.683 -17.278 -3.843 1.00 43.84 100 ARG A CA 1
ATOM 736 C C . ARG A 1 100 ? -15.514 -16.024 -3.613 1.00 43.84 100 ARG A C 1
ATOM 738 O O . ARG A 1 100 ? -15.067 -14.917 -3.882 1.00 43.84 100 ARG A O 1
ATOM 745 N N . VAL A 1 101 ? -16.713 -16.215 -3.083 1.00 50.62 101 VAL A N 1
ATOM 746 C CA . VAL A 1 101 ? -17.356 -15.219 -2.225 1.00 50.62 101 VAL A CA 1
ATOM 747 C C . VAL A 1 101 ? -16.684 -15.413 -0.867 1.00 50.62 101 VAL A C 1
ATOM 749 O O . VAL A 1 101 ? -16.818 -16.489 -0.280 1.00 50.62 101 VAL A O 1
ATOM 752 N N . GLY A 1 102 ? -15.851 -14.472 -0.413 1.00 45.12 102 GLY A N 1
ATOM 753 C CA . GLY A 1 102 ? -15.259 -14.580 0.918 1.00 45.12 102 GLY A CA 1
ATOM 754 C C . GLY A 1 102 ? -16.370 -14.774 1.949 1.00 45.12 102 GLY A C 1
ATOM 755 O O . GLY A 1 102 ? -17.447 -14.197 1.818 1.00 45.12 102 GLY A O 1
ATOM 756 N N . ALA A 1 103 ? -16.136 -15.617 2.957 1.00 48.50 103 ALA A N 1
ATOM 757 C CA . ALA A 1 103 ? -17.149 -16.002 3.947 1.00 48.50 103 ALA A CA 1
ATOM 758 C C . ALA A 1 103 ? -17.858 -14.805 4.630 1.00 48.50 103 ALA A C 1
ATOM 760 O O . ALA A 1 103 ? -18.955 -14.971 5.154 1.00 48.50 103 ALA A O 1
ATOM 761 N N . ALA A 1 104 ? -17.268 -13.606 4.575 1.00 51.16 104 ALA A N 1
ATOM 762 C CA . ALA A 1 104 ? -17.823 -12.359 5.097 1.00 51.16 104 ALA A CA 1
ATOM 763 C C . ALA A 1 104 ? -18.977 -11.770 4.255 1.00 51.16 104 ALA A C 1
ATOM 765 O O . ALA A 1 104 ? -19.840 -11.083 4.790 1.00 51.16 104 ALA A O 1
ATOM 766 N N . LEU A 1 105 ? -19.056 -12.062 2.953 1.00 51.50 105 LEU A N 1
ATOM 767 C CA . LEU A 1 105 ? -20.117 -11.535 2.081 1.00 51.50 105 LEU A CA 1
ATOM 768 C C . LEU A 1 105 ? -21.467 -12.252 2.273 1.00 51.50 105 LEU A C 1
ATOM 770 O O . LEU A 1 105 ? -22.474 -11.818 1.723 1.00 51.50 105 LEU A O 1
ATOM 774 N N . ALA A 1 106 ? -21.521 -13.339 3.051 1.00 56.97 106 ALA A N 1
ATOM 775 C CA . ALA A 1 106 ? -22.708 -14.190 3.174 1.00 56.97 106 ALA A CA 1
ATOM 776 C C . ALA A 1 106 ? -23.909 -13.544 3.906 1.00 56.97 106 ALA A C 1
ATOM 778 O O . ALA A 1 106 ? -24.947 -14.190 4.037 1.00 56.97 106 ALA A O 1
ATOM 779 N N . GLY A 1 107 ? -23.810 -12.291 4.366 1.00 60.72 107 GLY A N 1
ATOM 780 C CA . GLY A 1 107 ? -24.905 -11.619 5.079 1.00 60.72 107 GLY A CA 1
ATOM 781 C C . GLY A 1 107 ? -24.929 -10.092 5.016 1.00 60.72 107 GLY A C 1
ATOM 782 O O . GLY A 1 107 ? -25.813 -9.495 5.628 1.00 60.72 107 GLY A O 1
ATOM 783 N N . VAL A 1 108 ? -24.002 -9.452 4.297 1.00 65.56 108 VAL A N 1
ATOM 784 C CA . VAL A 1 108 ? -23.940 -7.986 4.195 1.00 65.56 108 VAL A CA 1
ATOM 785 C C . VAL A 1 108 ? -24.477 -7.559 2.824 1.00 65.56 108 VAL A C 1
ATOM 787 O O . VAL A 1 108 ? -23.971 -8.045 1.811 1.00 65.56 108 VAL A O 1
ATOM 790 N N . PRO A 1 109 ? -25.510 -6.697 2.753 1.00 76.56 109 PRO A N 1
ATOM 791 C CA . PRO A 1 109 ? -26.059 -6.255 1.476 1.00 76.56 109 PRO A CA 1
ATOM 792 C C . PRO A 1 109 ? -25.023 -5.454 0.682 1.00 76.56 109 PRO A C 1
ATOM 794 O O . PRO A 1 109 ? -24.229 -4.703 1.252 1.00 76.56 109 PRO A O 1
ATOM 797 N N . ALA A 1 110 ? -25.048 -5.601 -0.644 1.00 72.38 110 ALA A N 1
ATOM 798 C CA . ALA A 1 110 ? -24.094 -4.948 -1.538 1.00 72.38 110 ALA A CA 1
ATOM 799 C C . ALA A 1 110 ? -24.136 -3.418 -1.403 1.00 72.38 110 ALA A C 1
ATOM 801 O O . ALA A 1 110 ? -23.098 -2.766 -1.443 1.00 72.38 110 ALA A O 1
ATOM 802 N N . GLU A 1 111 ? -25.319 -2.852 -1.171 1.00 76.50 111 GLU A N 1
ATOM 803 C CA . GLU A 1 111 ? -25.514 -1.421 -0.946 1.00 76.50 111 GLU A CA 1
ATOM 804 C C . GLU A 1 111 ? -24.774 -0.937 0.308 1.00 76.50 111 GLU A C 1
ATOM 806 O O . GLU A 1 111 ? -24.111 0.094 0.258 1.00 76.50 111 GLU A O 1
ATOM 811 N N . ALA A 1 112 ? -24.795 -1.711 1.399 1.00 73.81 112 ALA A N 1
ATOM 812 C CA . ALA A 1 112 ? -24.075 -1.359 2.625 1.00 73.81 112 ALA A CA 1
ATOM 813 C C . ALA A 1 112 ? -22.553 -1.434 2.448 1.00 73.81 112 ALA A C 1
ATOM 815 O O . ALA A 1 112 ? -21.829 -0.634 3.034 1.00 73.81 112 ALA A O 1
ATOM 816 N N . LEU A 1 113 ? -22.057 -2.357 1.616 1.00 72.12 113 LEU A N 1
ATOM 817 C CA . LEU A 1 113 ? -20.631 -2.421 1.284 1.00 72.12 113 LEU A CA 1
ATOM 818 C C . LEU A 1 113 ? -20.185 -1.181 0.505 1.00 72.12 113 LEU A C 1
ATOM 820 O O . LEU A 1 113 ? -19.126 -0.635 0.794 1.00 72.12 113 LEU A O 1
ATOM 824 N N . LEU A 1 114 ? -21.003 -0.724 -0.448 1.00 72.50 114 LEU A N 1
ATOM 825 C CA . LEU A 1 114 ? -20.716 0.459 -1.261 1.00 72.50 114 LEU A CA 1
ATOM 826 C C . LEU A 1 114 ? -20.814 1.760 -0.449 1.00 72.50 114 LEU A C 1
ATOM 828 O O . LEU A 1 114 ? -19.972 2.642 -0.602 1.00 72.50 114 LEU A O 1
ATOM 832 N N . GLU A 1 115 ? -21.811 1.884 0.432 1.00 76.31 115 GLU A N 1
ATOM 833 C CA . GLU A 1 115 ? -21.925 3.019 1.360 1.00 76.31 115 GLU A CA 1
ATOM 834 C C . GLU A 1 115 ? -20.743 3.071 2.336 1.00 76.31 115 GLU A C 1
ATOM 836 O O . GLU A 1 115 ? -20.200 4.146 2.596 1.00 76.31 115 GLU A O 1
ATOM 841 N N . HIS A 1 116 ? -20.305 1.914 2.840 1.00 78.50 116 HIS A N 1
ATOM 842 C CA . HIS A 1 116 ? -19.144 1.818 3.721 1.00 78.50 116 HIS A CA 1
ATOM 843 C C . HIS A 1 116 ? -17.837 2.110 2.987 1.00 78.50 116 HIS A C 1
ATOM 845 O O . HIS A 1 116 ? -17.015 2.844 3.515 1.00 78.50 116 HIS A O 1
ATOM 851 N N . GLU A 1 117 ? -17.651 1.619 1.760 1.00 69.88 117 GLU A N 1
ATOM 852 C CA . GLU A 1 117 ? -16.503 1.974 0.910 1.00 69.88 117 GLU A CA 1
ATOM 853 C C . GLU A 1 117 ? -16.431 3.490 0.672 1.00 69.88 117 GLU A C 1
ATOM 855 O O . GLU A 1 117 ? -15.357 4.078 0.763 1.00 69.88 117 GLU A O 1
ATOM 860 N N . ALA A 1 118 ? -17.574 4.143 0.439 1.00 74.00 118 ALA A N 1
ATOM 861 C CA . ALA A 1 118 ? -17.637 5.591 0.260 1.00 74.00 118 ALA A CA 1
ATOM 862 C C . ALA A 1 118 ? -17.346 6.392 1.546 1.00 74.00 118 ALA A C 1
ATOM 864 O O . ALA A 1 118 ? -16.964 7.559 1.458 1.00 74.00 118 ALA A O 1
ATOM 865 N N . ALA A 1 119 ? -17.548 5.796 2.726 1.00 74.19 119 ALA A N 1
ATOM 866 C CA . ALA A 1 119 ? -17.376 6.448 4.026 1.00 74.19 119 ALA A CA 1
ATOM 867 C C . ALA A 1 119 ? -16.082 6.051 4.763 1.00 74.19 119 ALA A C 1
ATOM 869 O O . ALA A 1 119 ? -15.681 6.738 5.705 1.00 74.19 119 ALA A O 1
ATOM 870 N N . CYS A 1 120 ? -15.441 4.944 4.380 1.00 75.06 120 CYS A N 1
ATOM 871 C CA . CYS A 1 120 ? -14.344 4.324 5.113 1.00 75.06 120 CYS A CA 1
ATOM 872 C C . CYS A 1 120 ? -13.051 4.299 4.287 1.00 75.06 120 CYS A C 1
ATOM 874 O O . CYS A 1 120 ? -12.787 3.366 3.530 1.00 75.06 120 CYS A O 1
ATOM 876 N N . ASP A 1 121 ? -12.174 5.273 4.539 1.00 65.56 121 ASP A N 1
ATOM 877 C CA . ASP A 1 121 ? -10.863 5.404 3.877 1.00 65.56 121 ASP A CA 1
ATOM 878 C C . ASP A 1 121 ? -9.862 4.275 4.217 1.00 65.56 121 ASP A C 1
ATOM 880 O O . ASP A 1 121 ? -8.748 4.218 3.679 1.00 65.56 121 ASP A O 1
ATOM 884 N N . SER A 1 122 ? -10.214 3.387 5.152 1.00 64.12 122 SER A N 1
ATOM 885 C CA . SER A 1 122 ? -9.351 2.299 5.613 1.00 64.12 122 SER A CA 1
ATOM 886 C C . SER A 1 122 ? -9.680 0.930 5.023 1.00 64.12 122 SER A C 1
ATOM 888 O O . SER A 1 122 ? -8.874 0.029 5.233 1.00 64.12 122 SER A O 1
ATOM 890 N N . CYS A 1 123 ? -10.785 0.762 4.285 1.00 76.62 123 CYS A N 1
ATOM 891 C CA . CYS A 1 123 ? -11.161 -0.523 3.677 1.00 76.62 123 CYS A CA 1
ATOM 892 C C . CYS A 1 123 ? -10.561 -0.680 2.276 1.00 76.62 123 CYS A C 1
ATOM 894 O O . CYS A 1 123 ? -10.668 0.213 1.441 1.00 76.62 123 CYS A O 1
ATOM 896 N N . TRP A 1 124 ? -9.878 -1.798 2.016 1.00 66.69 124 TRP A N 1
ATOM 897 C CA . TRP A 1 124 ? -9.071 -1.976 0.794 1.00 66.69 124 TRP A CA 1
ATOM 898 C C . TRP A 1 124 ? -9.691 -2.965 -0.209 1.00 66.69 124 TRP A C 1
ATOM 900 O O . TRP A 1 124 ? -9.108 -3.233 -1.263 1.00 66.69 124 TRP A O 1
ATOM 910 N N . SER A 1 125 ? -10.863 -3.527 0.108 1.00 65.31 125 SER A N 1
ATOM 911 C CA . SER A 1 125 ? -11.685 -4.355 -0.786 1.00 65.31 125 SER A CA 1
ATOM 912 C C . SER A 1 125 ? -13.108 -4.528 -0.238 1.00 65.31 125 SER A C 1
ATOM 914 O O . SER A 1 125 ? -13.339 -4.307 0.950 1.00 65.31 125 SER A O 1
ATOM 916 N N . LEU A 1 126 ? -14.040 -5.011 -1.067 1.00 65.38 126 LEU A N 1
ATOM 917 C CA . LEU A 1 126 ? -15.389 -5.393 -0.620 1.00 65.38 126 LEU A CA 1
ATOM 918 C C . LEU A 1 126 ? -15.367 -6.464 0.487 1.00 65.38 126 LEU A C 1
ATOM 920 O O . LEU A 1 126 ? -16.194 -6.427 1.388 1.00 65.38 126 LEU A O 1
ATOM 924 N N . ASP A 1 127 ? -14.399 -7.386 0.468 1.00 65.81 127 ASP A N 1
ATOM 925 C CA . ASP A 1 127 ? -14.208 -8.379 1.537 1.00 65.81 127 ASP A CA 1
ATOM 926 C C . ASP A 1 127 ? -13.701 -7.760 2.853 1.00 65.81 127 ASP A C 1
ATOM 928 O O . ASP A 1 127 ? -13.944 -8.301 3.932 1.00 65.81 127 ASP A O 1
ATOM 932 N N . ASP A 1 128 ? -12.968 -6.649 2.769 1.00 67.06 128 ASP A N 1
ATOM 933 C CA . ASP A 1 128 ? -12.476 -5.881 3.920 1.00 67.06 128 ASP A CA 1
ATOM 934 C C . ASP A 1 128 ? -13.631 -5.090 4.544 1.00 67.06 128 ASP A C 1
ATOM 936 O O . ASP A 1 128 ? -13.901 -5.210 5.736 1.00 67.06 128 ASP A O 1
ATOM 940 N N . ALA A 1 129 ? -14.414 -4.406 3.700 1.00 72.19 129 ALA A N 1
ATOM 941 C CA . ALA A 1 129 ? -15.655 -3.748 4.098 1.00 72.19 129 ALA A CA 1
ATOM 942 C C . ALA A 1 129 ? -16.639 -4.735 4.749 1.00 72.19 129 ALA A C 1
ATOM 944 O O . ALA A 1 129 ? -17.230 -4.422 5.779 1.00 72.19 129 ALA A O 1
ATOM 945 N N . ALA A 1 130 ? -16.773 -5.949 4.203 1.00 71.50 130 ALA A N 1
ATOM 946 C CA . ALA A 1 130 ? -17.652 -6.975 4.757 1.00 71.50 130 ALA A CA 1
ATOM 947 C C . ALA A 1 130 ? -17.229 -7.431 6.163 1.00 71.50 130 ALA A C 1
ATOM 949 O O . ALA A 1 130 ? -18.092 -7.552 7.027 1.00 71.50 130 ALA A O 1
ATOM 950 N N . ARG A 1 131 ? -15.925 -7.639 6.414 1.00 70.06 131 ARG A N 1
ATOM 951 C CA . ARG A 1 131 ? -15.406 -7.989 7.755 1.00 70.06 131 ARG A CA 1
ATOM 952 C C . ARG A 1 131 ? -15.551 -6.853 8.760 1.00 70.06 131 ARG A C 1
ATOM 954 O O . ARG A 1 131 ? -15.879 -7.084 9.922 1.00 70.06 131 ARG A O 1
ATOM 961 N N . HIS A 1 132 ? -15.304 -5.633 8.303 1.00 74.50 132 HIS A N 1
ATOM 962 C CA . HIS A 1 132 ? -15.411 -4.443 9.132 1.00 74.50 132 HIS A CA 1
ATOM 963 C C . HIS A 1 132 ? -16.872 -4.214 9.556 1.00 74.50 132 HIS A C 1
ATOM 965 O O . HIS A 1 132 ? -17.154 -3.969 10.727 1.00 74.50 132 HIS A O 1
ATOM 971 N N . LEU A 1 133 ? -17.821 -4.394 8.631 1.00 73.31 133 LEU A N 1
ATOM 972 C CA . LEU A 1 133 ? -19.258 -4.314 8.911 1.00 73.31 133 LEU A 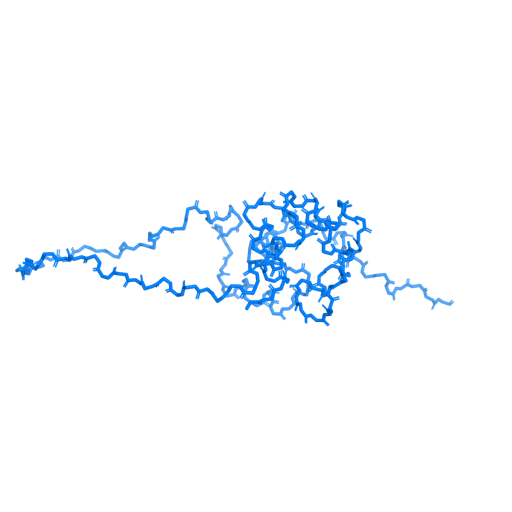CA 1
ATOM 973 C C . LEU A 1 133 ? -19.778 -5.477 9.765 1.00 73.31 133 LEU A C 1
ATOM 975 O O . LEU A 1 133 ? -20.714 -5.279 10.539 1.00 73.31 133 LEU A O 1
ATOM 979 N N . SER A 1 134 ? -19.196 -6.677 9.657 1.00 70.19 134 SER A N 1
ATOM 980 C CA . SER A 1 134 ? -19.590 -7.827 10.483 1.00 70.19 134 SER A CA 1
ATOM 981 C C . SER A 1 134 ? -19.067 -7.763 11.923 1.00 70.19 134 SER A C 1
ATOM 983 O O . SER A 1 134 ? -19.472 -8.586 12.743 1.00 70.19 134 SER A O 1
ATOM 985 N N . GLY A 1 135 ? -18.233 -6.772 12.263 1.00 63.97 135 GLY A N 1
ATOM 986 C CA . GLY A 1 135 ? -17.739 -6.557 13.626 1.00 63.97 135 GLY A CA 1
ATOM 987 C C . GLY A 1 135 ? -16.693 -7.577 14.083 1.00 63.97 135 GLY A C 1
ATOM 988 O O . GLY A 1 135 ? -16.434 -7.681 15.280 1.00 63.97 135 GLY A O 1
ATOM 989 N N . ASP A 1 136 ? -16.090 -8.320 13.147 1.00 56.34 136 ASP A N 1
ATOM 990 C CA . ASP A 1 136 ? -14.952 -9.209 13.425 1.00 56.34 136 ASP A CA 1
ATOM 991 C C . ASP A 1 136 ? -13.633 -8.428 13.601 1.00 56.34 136 ASP A C 1
ATOM 993 O O . ASP A 1 136 ? -12.625 -8.993 14.031 1.00 56.34 136 ASP A O 1
ATOM 997 N N . GLU A 1 137 ? -13.632 -7.127 13.292 1.00 53.31 137 GLU A N 1
ATOM 998 C CA . GLU A 1 137 ? -12.519 -6.219 13.565 1.00 53.31 137 GLU A CA 1
ATOM 999 C C . GLU A 1 137 ? -12.713 -5.497 14.908 1.00 53.31 137 GLU A C 1
ATOM 1001 O O . GLU A 1 137 ? -13.749 -4.887 15.176 1.00 53.31 137 GLU A O 1
ATOM 1006 N N . ASP A 1 138 ? -11.698 -5.583 15.773 1.00 43.97 138 ASP A N 1
ATOM 1007 C CA . ASP A 1 138 ? -11.683 -4.963 17.099 1.00 43.97 1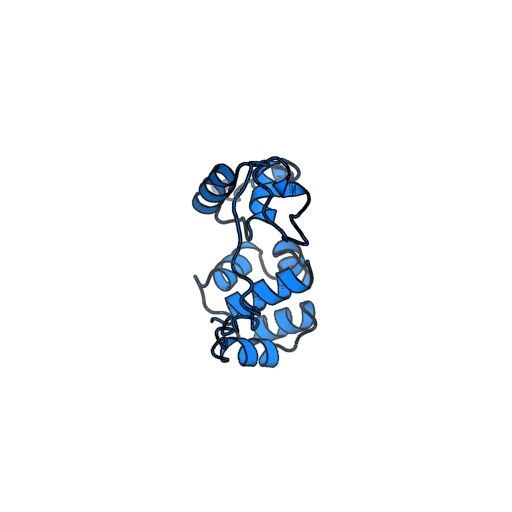38 ASP A CA 1
ATOM 1008 C C . ASP A 1 138 ? -11.753 -3.422 16.974 1.00 43.97 138 ASP A C 1
ATOM 1010 O O . ASP A 1 138 ? -10.837 -2.812 16.411 1.00 43.97 138 ASP A O 1
ATOM 1014 N N . PRO A 1 139 ? -12.783 -2.745 17.526 1.00 47.62 139 PRO A N 1
ATOM 1015 C CA . PRO A 1 139 ? -12.919 -1.286 17.449 1.00 47.62 139 PRO A CA 1
ATOM 1016 C C . PRO A 1 139 ? -11.774 -0.524 18.145 1.00 47.62 139 PRO A C 1
ATOM 1018 O O . PRO A 1 139 ? -11.679 0.701 18.028 1.00 47.62 139 PRO A O 1
ATOM 1021 N N . ALA A 1 140 ? -10.879 -1.213 18.862 1.00 43.53 140 ALA A N 1
ATOM 1022 C CA . ALA A 1 140 ? -9.725 -0.613 19.519 1.00 43.53 140 ALA A CA 1
ATOM 1023 C C . ALA A 1 140 ? -8.622 -0.110 18.563 1.00 43.53 140 ALA A C 1
ATOM 1025 O O . ALA A 1 140 ? -7.778 0.676 18.999 1.00 43.53 140 ALA A O 1
ATOM 1026 N N . THR A 1 141 ? -8.605 -0.483 17.276 1.00 47.94 141 THR A N 1
ATOM 1027 C CA . THR A 1 141 ? -7.558 -0.017 16.338 1.00 47.94 141 THR A CA 1
ATOM 1028 C C . THR A 1 141 ? -7.841 1.340 15.689 1.00 47.94 141 THR A C 1
ATOM 1030 O O . THR A 1 141 ? -6.973 1.869 14.996 1.00 47.94 141 THR A O 1
ATOM 1033 N N . HIS A 1 142 ? -9.008 1.941 15.949 1.00 43.81 142 HIS A N 1
ATOM 1034 C CA . HIS A 1 142 ? -9.435 3.216 15.356 1.00 43.81 142 HIS A CA 1
ATOM 1035 C C . HIS A 1 142 ? -9.576 4.366 16.364 1.00 43.81 142 HIS A C 1
ATOM 1037 O O . HIS A 1 142 ? -10.336 5.306 16.135 1.00 43.81 142 HIS A O 1
ATOM 1043 N N . ARG A 1 143 ? -8.817 4.364 17.470 1.00 39.41 143 ARG A N 1
ATOM 1044 C CA . ARG A 1 143 ? -8.636 5.605 18.240 1.00 39.41 143 ARG A CA 1
ATOM 1045 C C . ARG A 1 143 ? -7.623 6.487 17.508 1.00 39.41 143 ARG A C 1
ATOM 1047 O O . ARG A 1 143 ? -6.415 6.263 17.589 1.00 39.41 143 ARG A O 1
ATOM 1054 N N . SER A 1 144 ? -8.140 7.451 16.749 1.00 40.62 144 SER A N 1
ATOM 1055 C CA . SER A 1 144 ? -7.375 8.543 16.149 1.00 40.62 144 SER A CA 1
ATOM 1056 C C . SER A 1 144 ? -6.413 9.131 17.178 1.00 40.62 144 SER A C 1
ATOM 1058 O O . SER A 1 144 ? -6.805 9.479 18.289 1.00 40.62 144 SER A O 1
ATOM 1060 N N . SER A 1 145 ? -5.137 9.236 16.822 1.00 44.47 145 SER A N 1
ATOM 1061 C CA . SER A 1 145 ? -4.100 9.831 17.672 1.00 44.47 145 SER A CA 1
ATOM 1062 C C . SER A 1 145 ? -4.178 11.368 17.720 1.00 44.47 145 SER A C 1
ATOM 1064 O O . SER A 1 145 ? -3.143 12.023 17.747 1.00 44.47 145 SER A O 1
ATOM 1066 N N . ASP A 1 146 ? -5.381 11.949 17.725 1.00 47.53 146 ASP A N 1
ATOM 1067 C CA . ASP A 1 146 ? -5.607 13.402 17.619 1.00 47.53 146 ASP A CA 1
ATOM 1068 C C . ASP A 1 146 ? -5.972 14.089 18.947 1.00 47.53 146 ASP A C 1
ATOM 1070 O O . ASP A 1 146 ? -6.510 15.190 18.957 1.00 47.53 146 ASP A O 1
ATOM 1074 N N . GLU A 1 147 ? -5.637 13.494 20.094 1.00 50.56 147 GLU A N 1
ATOM 1075 C CA . GLU A 1 147 ? -5.917 14.124 21.390 1.00 50.56 147 GLU A CA 1
ATOM 1076 C C . GLU A 1 147 ? -4.738 14.005 22.361 1.00 50.56 147 GLU A C 1
ATOM 1078 O O . GLU A 1 147 ? -4.785 13.268 23.338 1.00 50.56 147 GLU A O 1
ATOM 1083 N N . GLU A 1 148 ? -3.657 14.745 22.088 1.00 48.50 148 GLU A N 1
ATOM 1084 C CA . GLU A 1 148 ? -2.793 15.270 23.156 1.00 48.50 148 GLU A CA 1
ATOM 1085 C C . GLU A 1 148 ? -1.947 16.462 22.671 1.00 48.50 148 GLU A C 1
ATOM 1087 O O . GLU A 1 148 ? -0.815 16.307 22.224 1.00 48.50 148 GLU A O 1
ATOM 1092 N N . VAL A 1 149 ? -2.494 17.677 22.776 1.00 44.06 149 VAL A N 1
ATOM 1093 C CA . VAL A 1 149 ? -1.698 18.871 23.108 1.00 44.06 149 VAL A CA 1
ATOM 1094 C C . VAL A 1 149 ? -2.560 19.735 24.029 1.00 44.06 149 VAL A C 1
ATOM 1096 O O . VAL A 1 149 ? -3.405 20.503 23.568 1.00 44.06 149 VAL A O 1
ATOM 1099 N N . ALA A 1 150 ? -2.381 19.536 25.334 1.00 53.09 150 ALA A N 1
ATOM 1100 C CA . ALA A 1 150 ? -2.771 20.494 26.365 1.00 53.09 150 ALA A CA 1
ATOM 1101 C C . ALA A 1 150 ? -1.636 21.503 26.591 1.00 53.09 150 ALA A C 1
ATOM 1103 O O . ALA A 1 150 ? -0.457 21.094 26.477 1.00 53.09 150 ALA A O 1
#

Radius of gyration: 21.02 Å; chains: 1; bounding box: 55×47×60 Å

Foldseek 3Di:
DDLLVLLLVLCVVVVNDLVNLCVQLVHDSVVNLCCSVVVDPDDPVNLQSSCVVSVHGSVRSVVVRPDDPPPPPPPPPPDDDDDDDDDDDDDDDDDPDDPDPDPLNPDDDPVQLVVCVVVPSNQDDSSSSSCVVVVVDDPVVPPPPPDDDD

Sequence (150 aa):
MSVASEIRAEMARRGVTGTALADEVSLKRPYLSLRLNEHADLKVGELVAIGDALGVPGWELLRRSRRPQSVTASEPSSAVVVEPEPAPAVEAHGVAAVERVGAALAGVPAEALLEHEAACDSCWSLDDAARHLSGDEDPATHRSSDEEVA